Protein AF-A0A853BAR0-F1 (afdb_monomer_lite)

InterPro domains:
  IPR002347 Short-chain dehydrogenase/reductase SDR [PF13561] (18-52)
  IPR036291 NAD(P)-binding domain superfamily [SSF51735] (19-53)

Secondary structure (DSSP, 8-state):
----THHHHTTTSSSS-S---HHHHHHHHHTTTSGGGTT--S-----STTGGG-

Organism: NCBI:txid860233

Sequence (54 aa):
MPETEQDKLAAFDALPVELVQPSDISDAVLWPASDAARYVTGVALPVDAGFHVR

Structure (mmCIF, N/CA/C/O backbone):
data_AF-A0A853BAR0-F1
#
_entry.id   AF-A0A853BAR0-F1
#
loop_
_atom_site.group_PDB
_atom_site.id
_atom_site.type_symbol
_atom_site.label_atom_id
_atom_site.label_alt_id
_atom_site.label_comp_id
_atom_site.label_asym_id
_atom_site.label_entity_id
_atom_site.label_seq_id
_atom_site.pdbx_PDB_ins_code
_atom_site.Cartn_x
_atom_site.Cartn_y
_atom_site.Cartn_z
_atom_site.occupancy
_atom_site.B_iso_or_equiv
_atom_site.auth_seq_id
_atom_site.auth_comp_id
_atom_site.auth_asym_id
_atom_site.auth_atom_id
_atom_site.pdbx_PDB_model_num
ATOM 1 N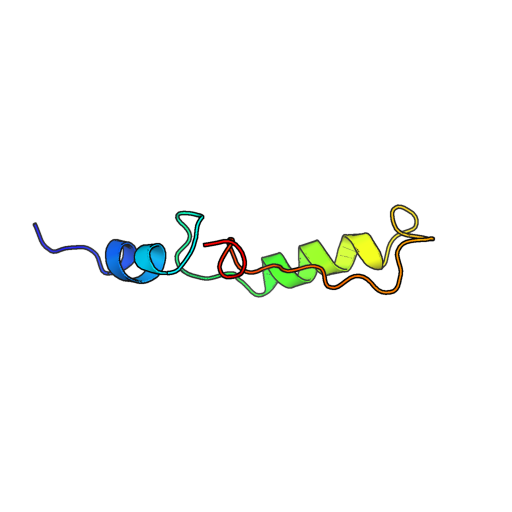 N . MET A 1 1 ? -30.484 7.919 22.487 1.00 52.59 1 MET A N 1
ATOM 2 C CA . MET A 1 1 ? -29.309 7.129 22.077 1.00 52.59 1 MET A CA 1
ATOM 3 C C . MET A 1 1 ? -28.144 8.098 22.092 1.00 52.59 1 MET A C 1
ATOM 5 O O . MET A 1 1 ? -28.239 9.060 21.338 1.00 52.59 1 MET A O 1
ATOM 9 N N . PRO A 1 2 ? -27.151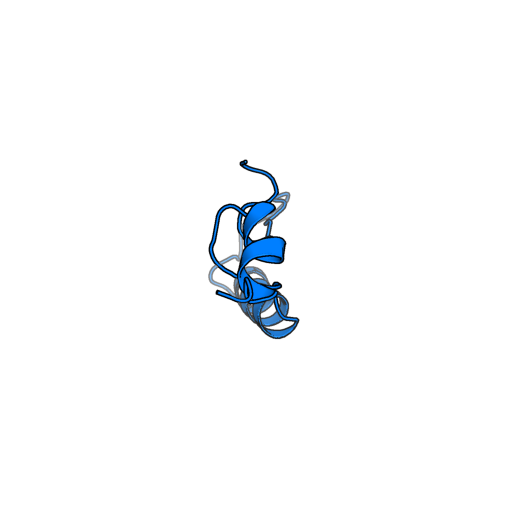 7.988 22.994 1.00 45.69 2 PRO A N 1
ATOM 10 C CA . PRO A 1 2 ? -25.950 8.780 22.813 1.00 45.69 2 PRO A CA 1
ATOM 11 C C . PRO A 1 2 ? -25.283 8.206 21.566 1.00 45.69 2 PRO A C 1
ATOM 13 O O . PRO A 1 2 ? -24.899 7.041 21.550 1.00 45.69 2 PRO A O 1
ATOM 16 N N . GLU A 1 3 ? -25.294 8.991 20.498 1.00 58.66 3 GLU A N 1
ATOM 17 C CA . GLU A 1 3 ? -24.434 8.820 19.335 1.00 58.66 3 GLU A CA 1
ATOM 18 C C . GLU A 1 3 ? -23.018 8.567 19.864 1.00 58.66 3 GLU A C 1
ATOM 20 O O . GLU A 1 3 ? -22.395 9.450 20.458 1.00 58.66 3 GLU A O 1
ATOM 25 N N . THR A 1 4 ? -22.565 7.320 19.779 1.00 62.25 4 THR A N 1
ATOM 26 C CA . THR A 1 4 ? -21.188 6.964 20.097 1.00 62.25 4 THR A CA 1
ATOM 27 C C . THR A 1 4 ? -20.302 7.724 19.125 1.00 62.25 4 THR A C 1
ATOM 29 O O . THR A 1 4 ? -20.572 7.733 17.930 1.00 62.25 4 THR A O 1
ATOM 32 N N . GLU A 1 5 ? -19.251 8.359 19.631 1.00 57.06 5 GLU A N 1
ATOM 33 C CA . GLU A 1 5 ? -18.267 9.15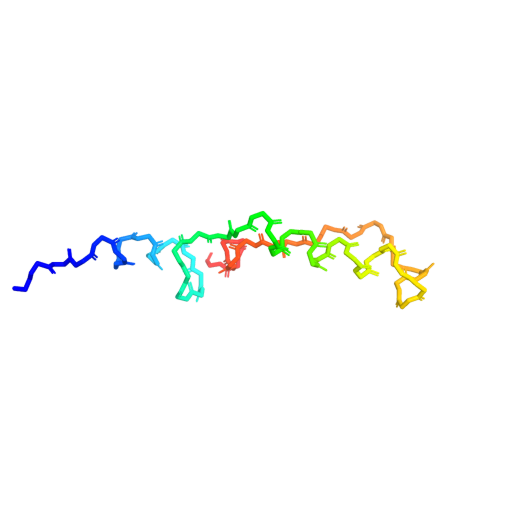5 18.878 1.00 57.06 5 GLU A CA 1
ATOM 34 C C . GLU A 1 5 ? -17.759 8.463 17.593 1.00 57.06 5 GLU A C 1
ATOM 36 O O . GLU A 1 5 ? -17.454 9.122 16.602 1.00 57.06 5 GLU A O 1
ATOM 41 N N . GLN A 1 6 ? -17.812 7.128 17.592 1.00 53.41 6 GLN A N 1
ATOM 42 C CA . GLN A 1 6 ? -17.625 6.214 16.462 1.00 53.41 6 GLN A CA 1
ATOM 43 C C . GLN A 1 6 ? -18.402 6.592 15.184 1.00 53.41 6 GLN A C 1
ATOM 45 O O . GLN A 1 6 ? -17.888 6.385 14.089 1.00 53.41 6 GLN A O 1
ATOM 50 N N . ASP A 1 7 ? -19.601 7.173 15.294 1.00 52.72 7 ASP A N 1
ATOM 51 C CA . ASP A 1 7 ? -20.437 7.542 14.136 1.00 52.72 7 ASP A CA 1
ATOM 52 C C . ASP A 1 7 ? -19.967 8.855 13.469 1.00 52.72 7 ASP A C 1
ATOM 54 O O . ASP A 1 7 ? -20.205 9.096 12.287 1.00 52.72 7 ASP A O 1
ATOM 58 N N . LYS A 1 8 ? -19.232 9.708 14.203 1.00 53.84 8 LYS A N 1
ATOM 59 C CA . LYS A 1 8 ? -18.764 11.014 13.701 1.00 53.84 8 LYS A CA 1
ATOM 60 C C . LYS A 1 8 ? -17.505 10.917 12.853 1.00 53.84 8 LYS A C 1
ATOM 62 O O . LYS A 1 8 ? -17.327 11.735 11.953 1.00 53.84 8 LYS A O 1
ATOM 67 N N . LEU A 1 9 ? -16.635 9.948 13.135 1.00 54.44 9 LEU A N 1
ATOM 68 C CA . LEU A 1 9 ? -15.374 9.782 12.408 1.00 54.44 9 LEU A CA 1
ATOM 69 C C . LEU A 1 9 ? -15.567 8.979 11.113 1.00 54.44 9 LEU A C 1
ATOM 71 O O . LEU A 1 9 ? -15.055 9.375 10.069 1.00 54.44 9 LEU A O 1
ATOM 75 N N . ALA A 1 10 ? -16.451 7.975 11.135 1.00 57.72 10 ALA A N 1
ATOM 76 C CA . ALA A 1 10 ? -16.858 7.225 9.943 1.00 57.72 10 ALA A CA 1
ATOM 77 C C . ALA A 1 10 ? -17.552 8.090 8.865 1.00 57.72 10 ALA A C 1
ATOM 79 O O . ALA A 1 10 ? -17.711 7.659 7.725 1.00 57.72 10 ALA A O 1
ATOM 80 N N . ALA A 1 11 ? -17.976 9.315 9.197 1.00 61.19 11 ALA A N 1
ATOM 81 C CA . ALA A 1 11 ? -18.621 10.222 8.251 1.00 61.19 11 ALA A CA 1
ATOM 82 C C . ALA A 1 11 ? -17.673 10.755 7.156 1.00 61.19 11 ALA A C 1
ATOM 84 O O . ALA A 1 11 ? -18.158 11.164 6.095 1.00 61.19 11 ALA A O 1
ATOM 85 N N . PHE A 1 12 ? -16.355 10.761 7.397 1.00 66.69 12 PHE A N 1
ATOM 86 C CA . PHE A 1 12 ? -15.356 11.297 6.463 1.00 66.69 12 PHE A CA 1
ATOM 87 C C . PHE A 1 12 ? -14.806 10.254 5.485 1.00 66.69 12 PHE A C 1
ATOM 89 O O . PHE A 1 12 ? -14.551 10.591 4.329 1.00 66.69 12 PHE A O 1
ATOM 96 N N . ASP A 1 13 ? -14.705 8.998 5.909 1.00 76.50 13 ASP A N 1
ATOM 97 C CA . ASP A 1 13 ? -14.110 7.927 5.115 1.00 76.50 13 ASP A CA 1
ATOM 98 C C . ASP A 1 13 ? -15.170 7.139 4.323 1.00 76.50 13 ASP A C 1
ATOM 100 O O . ASP A 1 13 ? -16.383 7.268 4.531 1.00 76.50 13 ASP A O 1
ATOM 104 N N . ALA A 1 14 ? -14.731 6.348 3.341 1.00 83.81 14 ALA A N 1
ATOM 105 C CA . ALA A 1 14 ? -15.625 5.457 2.593 1.00 83.81 14 ALA A CA 1
ATOM 106 C C . ALA A 1 14 ? -15.838 4.118 3.321 1.00 83.81 14 ALA A C 1
ATOM 108 O O . ALA A 1 14 ? -16.823 3.420 3.074 1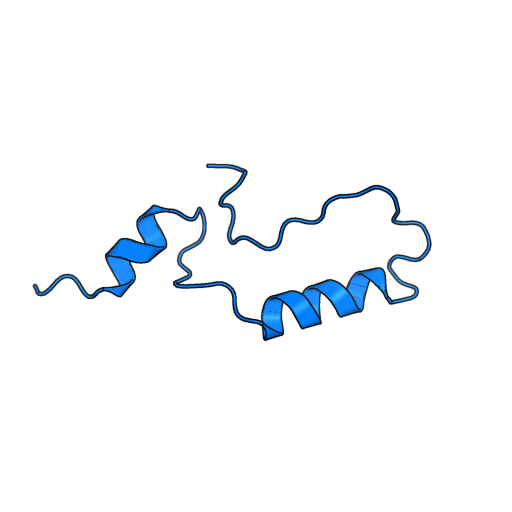.00 83.81 14 ALA A O 1
ATOM 109 N N . LEU A 1 15 ? -14.905 3.753 4.202 1.00 86.94 15 LEU A N 1
ATOM 110 C CA . LEU A 1 15 ? -14.942 2.537 5.003 1.00 86.94 15 LEU A CA 1
ATOM 111 C C . LEU A 1 15 ? -15.325 2.853 6.458 1.00 86.94 15 LEU A C 1
ATOM 113 O O . LEU A 1 15 ? -14.957 3.910 6.965 1.00 86.94 15 LEU A O 1
ATOM 117 N N . PRO A 1 16 ? -16.025 1.939 7.160 1.00 84.94 16 PRO A N 1
ATOM 118 C CA . PRO A 1 16 ? -16.434 2.135 8.549 1.00 84.94 16 PRO A CA 1
ATOM 119 C C . PRO A 1 16 ? -15.266 1.855 9.507 1.00 84.94 16 PRO A C 1
ATOM 121 O O . PRO A 1 16 ? -15.286 0.891 10.274 1.00 84.94 16 PRO A O 1
ATOM 124 N N . VAL A 1 17 ? -14.225 2.679 9.431 1.00 85.56 17 VAL A N 1
ATOM 125 C CA . VAL A 1 17 ? -13.077 2.658 10.340 1.00 85.56 17 VAL A CA 1
ATOM 126 C C . VAL A 1 17 ? -12.956 4.012 11.020 1.00 85.56 17 VAL A C 1
ATOM 128 O O . VAL A 1 17 ? -13.290 5.040 10.444 1.00 85.56 17 VAL A O 1
ATOM 131 N N . GLU A 1 18 ? -12.522 4.002 12.277 1.00 81.81 18 GLU A N 1
ATOM 132 C CA . GLU A 1 18 ? -12.369 5.231 13.055 1.00 81.81 18 GLU A CA 1
ATOM 133 C C . GLU A 1 18 ? -11.120 5.992 12.593 1.00 81.81 18 GLU A C 1
ATOM 135 O O . GLU A 1 18 ? -11.189 7.149 12.196 1.00 81.81 18 GLU A O 1
ATOM 140 N N . LEU A 1 19 ? -9.970 5.323 12.593 1.00 86.50 19 LEU A N 1
ATOM 141 C CA . LEU A 1 19 ? -8.711 5.904 12.151 1.00 86.50 19 LEU A CA 1
ATOM 142 C C . LEU A 1 19 ? -7.781 4.798 11.662 1.00 86.50 19 LEU A C 1
ATOM 144 O O . LEU A 1 19 ? -7.647 3.764 12.324 1.00 86.50 19 LEU A O 1
ATOM 148 N N . VAL A 1 20 ? -7.092 5.045 10.551 1.00 92.12 20 VAL A N 1
ATOM 149 C CA . VAL A 1 20 ? -6.002 4.182 10.080 1.00 92.12 20 VAL A CA 1
ATOM 150 C C . VAL A 1 20 ? -4.887 4.148 11.126 1.00 92.12 20 VAL A C 1
ATOM 152 O O . VAL A 1 20 ? -4.421 5.184 11.603 1.00 92.12 20 VAL A O 1
ATOM 155 N N . GLN A 1 21 ? -4.449 2.950 11.494 1.00 95.44 21 GLN A N 1
ATOM 156 C CA . GLN A 1 21 ? -3.433 2.738 12.515 1.00 95.44 21 GLN A CA 1
ATOM 157 C C . GLN A 1 21 ? -2.020 2.708 11.909 1.00 95.44 21 GLN A C 1
ATOM 159 O O . GLN A 1 21 ? -1.840 2.355 10.741 1.00 95.44 21 GLN A O 1
ATOM 164 N N . PRO A 1 22 ? -0.963 2.995 12.696 1.00 97.25 22 PRO A N 1
ATOM 165 C CA . PRO A 1 22 ? 0.422 2.866 12.229 1.00 97.25 22 PRO A CA 1
ATOM 166 C C . PRO A 1 22 ? 0.784 1.459 11.723 1.00 97.25 22 PRO A C 1
ATOM 168 O O . PRO A 1 22 ? 1.652 1.314 10.857 1.00 97.25 22 PRO A O 1
ATOM 171 N N . SER A 1 23 ? 0.125 0.422 12.251 1.00 97.56 23 SER A N 1
ATOM 172 C CA . SER A 1 23 ? 0.266 -0.958 11.776 1.00 97.56 23 SER A CA 1
ATOM 173 C C . SER A 1 23 ? -0.202 -1.114 10.334 1.00 97.56 23 SER A C 1
ATOM 175 O O . SER A 1 23 ? 0.504 -1.737 9.554 1.00 97.56 23 SER A O 1
ATOM 177 N N . ASP A 1 24 ? -1.306 -0.473 9.949 1.00 96.81 24 ASP A N 1
ATOM 178 C CA . ASP A 1 24 ? -1.868 -0.585 8.599 1.00 96.81 24 ASP A CA 1
ATOM 179 C C . ASP A 1 24 ? -0.912 0.008 7.553 1.00 96.81 24 ASP A C 1
ATOM 181 O O . ASP A 1 24 ? -0.734 -0.537 6.464 1.00 96.81 24 ASP A O 1
ATOM 185 N N . ILE A 1 25 ? -0.224 1.098 7.913 1.00 97.50 25 ILE A N 1
ATOM 186 C CA . ILE A 1 25 ? 0.828 1.693 7.080 1.00 97.50 25 ILE A CA 1
ATOM 187 C C . ILE A 1 25 ? 2.037 0.760 6.983 1.00 97.50 25 ILE A C 1
ATOM 189 O O . ILE A 1 25 ? 2.604 0.587 5.907 1.00 97.50 25 ILE A O 1
ATOM 193 N N . SER A 1 26 ? 2.438 0.146 8.096 1.00 98.12 26 SER A N 1
ATOM 194 C CA . SER A 1 26 ? 3.594 -0.759 8.131 1.00 98.12 26 SER A CA 1
ATOM 195 C C . SER A 1 26 ? 3.341 -2.028 7.311 1.00 98.12 26 SER A C 1
ATOM 197 O O . SER A 1 26 ? 4.207 -2.447 6.541 1.00 98.12 26 SER A O 1
ATOM 199 N N . ASP A 1 27 ? 2.135 -2.585 7.407 1.00 98.00 27 ASP A N 1
ATOM 200 C CA . ASP A 1 27 ? 1.690 -3.730 6.615 1.00 98.00 27 ASP A CA 1
ATOM 201 C C . ASP A 1 27 ? 1.628 -3.375 5.125 1.00 98.00 27 ASP A C 1
ATOM 203 O O . ASP A 1 27 ? 2.102 -4.138 4.279 1.00 98.00 27 ASP A O 1
ATOM 207 N N . ALA A 1 28 ? 1.132 -2.181 4.787 1.00 98.19 28 ALA A N 1
ATOM 208 C CA . ALA A 1 28 ? 1.147 -1.689 3.415 1.00 98.19 28 ALA A CA 1
ATOM 209 C C . ALA A 1 28 ? 2.572 -1.497 2.875 1.00 98.19 28 ALA A C 1
ATOM 211 O O . ALA A 1 28 ? 2.795 -1.767 1.700 1.00 98.19 28 ALA A O 1
ATOM 212 N N . VAL A 1 29 ? 3.536 -1.076 3.705 1.00 98.00 29 VAL A N 1
ATOM 213 C CA . VAL A 1 29 ? 4.959 -0.912 3.339 1.00 98.00 29 VAL A CA 1
ATOM 214 C C . VAL A 1 29 ? 5.668 -2.252 3.121 1.00 98.00 29 VAL A C 1
ATOM 216 O O . VAL A 1 29 ? 6.592 -2.326 2.306 1.00 98.00 29 VAL A O 1
ATOM 219 N N . LEU A 1 30 ? 5.231 -3.326 3.782 1.00 97.94 30 LEU A N 1
ATOM 220 C CA . LEU A 1 30 ? 5.820 -4.655 3.603 1.00 97.94 30 LEU A CA 1
ATOM 221 C C . LEU A 1 30 ? 5.714 -5.143 2.149 1.00 97.94 30 LEU A C 1
ATOM 223 O O . LEU A 1 30 ? 6.654 -5.738 1.624 1.00 97.94 30 LEU A O 1
ATOM 227 N N . TRP A 1 31 ? 4.594 -4.865 1.478 1.00 97.75 31 TRP A N 1
ATOM 228 C CA . TRP A 1 31 ? 4.380 -5.261 0.086 1.00 97.75 31 TRP A CA 1
ATOM 229 C C . TRP A 1 31 ? 5.358 -4.611 -0.919 1.00 97.75 31 TRP A C 1
ATOM 231 O O . TRP A 1 31 ? 6.059 -5.372 -1.595 1.00 97.75 31 TRP A O 1
ATOM 241 N N . PRO A 1 32 ? 5.478 -3.268 -1.038 1.00 97.44 32 PRO A N 1
ATOM 242 C CA . PRO A 1 32 ? 6.403 -2.618 -1.963 1.00 97.44 32 PRO A CA 1
ATOM 243 C C . PRO A 1 32 ? 7.871 -2.919 -1.643 1.00 97.44 32 PRO A C 1
ATOM 245 O O . PRO A 1 32 ? 8.705 -2.885 -2.541 1.00 97.44 32 PRO A O 1
ATOM 248 N N . ALA A 1 33 ? 8.192 -3.254 -0.390 1.00 97.88 33 ALA A N 1
ATOM 249 C CA . ALA A 1 33 ? 9.527 -3.686 0.014 1.00 97.88 33 ALA A CA 1
ATOM 250 C C . ALA A 1 33 ? 9.863 -5.143 -0.376 1.00 97.88 33 ALA A C 1
ATOM 252 O O . ALA A 1 33 ? 10.998 -5.577 -0.184 1.00 97.88 33 ALA A O 1
ATOM 253 N N . SER A 1 34 ? 8.900 -5.909 -0.897 1.00 98.31 34 SER A N 1
ATOM 254 C CA . SER A 1 34 ? 9.060 -7.331 -1.219 1.00 98.31 34 SER A CA 1
ATOM 255 C C . SER A 1 34 ? 9.269 -7.601 -2.714 1.00 98.31 34 SER A C 1
ATOM 257 O O . SER A 1 34 ? 8.938 -6.785 -3.578 1.00 98.31 34 SER A O 1
ATOM 259 N N . ASP A 1 35 ? 9.707 -8.822 -3.042 1.00 98.50 35 ASP A N 1
ATOM 260 C CA . ASP A 1 35 ? 9.832 -9.294 -4.431 1.00 98.50 35 ASP A CA 1
ATOM 261 C C . ASP A 1 35 ? 8.503 -9.282 -5.206 1.00 98.50 35 ASP A C 1
ATOM 263 O O . ASP A 1 35 ? 8.496 -9.226 -6.442 1.00 98.50 35 ASP A O 1
ATOM 267 N N . ALA A 1 36 ? 7.366 -9.309 -4.500 1.00 98.25 36 ALA A N 1
ATOM 268 C CA . ALA A 1 36 ? 6.040 -9.264 -5.109 1.00 98.25 36 ALA A CA 1
ATOM 269 C C . ALA A 1 36 ? 5.754 -7.924 -5.808 1.00 98.25 36 ALA A C 1
ATOM 271 O O . ALA A 1 36 ? 4.905 -7.868 -6.697 1.00 98.25 36 ALA A O 1
ATOM 272 N N . ALA A 1 37 ? 6.479 -6.863 -5.449 1.00 98.31 37 ALA A N 1
ATOM 273 C CA . ALA A 1 37 ? 6.321 -5.523 -5.997 1.00 98.31 37 ALA A CA 1
ATOM 274 C C . ALA A 1 37 ? 7.547 -5.049 -6.797 1.00 98.31 37 ALA A C 1
ATOM 276 O O . ALA A 1 37 ? 7.676 -3.860 -7.075 1.00 98.31 37 ALA A O 1
ATOM 277 N N . ARG A 1 38 ? 8.436 -5.961 -7.225 1.00 98.25 38 ARG A N 1
ATOM 278 C CA . ARG A 1 38 ? 9.759 -5.637 -7.806 1.00 98.25 38 ARG A CA 1
ATOM 279 C C . ARG A 1 38 ? 9.779 -4.696 -9.023 1.00 98.25 38 ARG A C 1
ATOM 281 O O . ARG A 1 38 ? 10.840 -4.203 -9.390 1.00 98.25 38 ARG A O 1
ATOM 288 N N . TYR A 1 39 ? 8.638 -4.475 -9.674 1.00 98.38 39 TYR A N 1
ATOM 289 C CA . TYR A 1 39 ? 8.497 -3.554 -10.811 1.00 98.38 39 TYR A CA 1
ATOM 290 C C . TYR A 1 39 ? 7.437 -2.467 -10.589 1.00 98.38 39 TYR A C 1
ATOM 292 O O . TYR A 1 39 ? 7.079 -1.755 -11.524 1.00 98.38 39 TYR A O 1
ATOM 300 N N . VAL A 1 40 ? 6.923 -2.334 -9.367 1.00 97.50 40 VAL A N 1
ATOM 301 C CA . VAL A 1 40 ? 5.978 -1.281 -8.998 1.00 97.50 40 VAL A CA 1
ATOM 302 C C . VAL A 1 40 ? 6.780 -0.031 -8.654 1.00 97.50 40 VAL A C 1
ATOM 304 O O . VAL A 1 40 ? 7.598 -0.028 -7.741 1.00 97.50 40 VAL A O 1
ATOM 307 N N . THR A 1 41 ? 6.568 1.040 -9.412 1.00 97.56 41 THR A N 1
ATOM 308 C CA . THR A 1 41 ? 7.257 2.319 -9.221 1.00 97.56 41 THR A CA 1
ATOM 309 C C . THR A 1 41 ? 6.380 3.475 -9.694 1.00 97.56 41 THR A C 1
ATOM 311 O O . THR A 1 41 ? 5.485 3.276 -10.514 1.00 97.56 41 THR A O 1
ATOM 314 N N . GLY A 1 42 ? 6.612 4.680 -9.165 1.00 97.12 42 GLY A N 1
ATOM 315 C CA . GLY A 1 42 ? 5.884 5.896 -9.553 1.00 97.12 42 GLY A CA 1
ATOM 316 C C . GLY A 1 42 ? 4.408 5.936 -9.141 1.00 97.12 42 GLY A C 1
ATOM 317 O O . GLY A 1 42 ? 3.673 6.795 -9.618 1.00 97.12 42 GLY A O 1
ATOM 318 N N . VAL A 1 43 ? 3.965 5.022 -8.274 1.00 97.25 43 VAL A N 1
ATOM 319 C CA . VAL A 1 43 ? 2.577 4.934 -7.804 1.00 97.25 43 VAL A CA 1
ATOM 320 C C . VAL A 1 43 ? 2.445 5.594 -6.435 1.00 97.25 43 VAL A C 1
ATOM 322 O O . VAL A 1 43 ? 3.216 5.302 -5.524 1.00 97.25 43 VAL A O 1
ATOM 325 N N . ALA A 1 44 ? 1.428 6.440 -6.278 1.00 96.31 44 ALA A N 1
ATOM 326 C CA . ALA A 1 44 ? 0.916 6.813 -4.966 1.00 96.31 44 ALA A CA 1
ATOM 327 C C . ALA A 1 44 ? -0.071 5.728 -4.512 1.00 9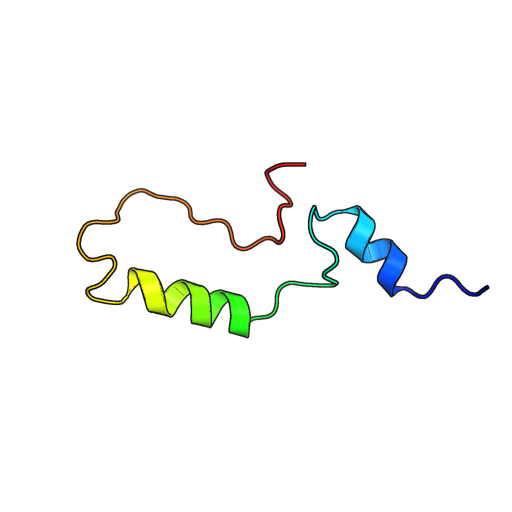6.31 44 ALA A C 1
ATOM 329 O O . ALA A 1 44 ? -1.090 5.518 -5.168 1.00 96.31 44 ALA A O 1
ATOM 330 N N . LEU A 1 45 ? 0.252 5.018 -3.428 1.00 96.50 45 LEU A N 1
ATOM 331 C CA . LEU A 1 45 ? -0.612 3.999 -2.830 1.00 96.50 45 LEU A CA 1
ATOM 332 C C . LEU A 1 45 ? -1.331 4.606 -1.612 1.00 96.50 45 LEU A C 1
ATOM 334 O O . LEU A 1 45 ? -0.718 4.685 -0.546 1.00 96.50 45 LEU A O 1
ATOM 338 N N . PRO A 1 46 ? -2.582 5.082 -1.750 1.00 95.56 46 PRO A N 1
ATOM 339 C CA . PRO A 1 46 ? -3.328 5.623 -0.622 1.00 95.56 46 PRO A CA 1
ATOM 340 C C . PRO A 1 46 ? -3.705 4.511 0.363 1.00 95.56 46 PRO A C 1
ATOM 342 O O . PRO A 1 46 ? -4.205 3.455 -0.027 1.00 95.56 46 PRO A O 1
ATOM 345 N N . VAL A 1 47 ? -3.468 4.777 1.647 1.00 96.25 47 VAL A N 1
ATOM 346 C CA . VAL A 1 47 ? -3.904 3.954 2.784 1.00 96.25 47 VAL A CA 1
ATOM 347 C C . VAL A 1 47 ? -4.659 4.881 3.728 1.00 96.25 47 VAL A C 1
ATOM 349 O O . VAL A 1 47 ? -4.111 5.404 4.692 1.00 96.25 47 VAL A O 1
ATOM 352 N N . ASP A 1 48 ? -5.894 5.192 3.354 1.00 93.38 48 ASP A N 1
ATOM 353 C CA . ASP A 1 48 ? -6.646 6.339 3.876 1.00 93.38 48 ASP A CA 1
ATOM 354 C C . ASP A 1 48 ? -8.132 6.030 4.097 1.00 93.38 48 ASP A C 1
ATOM 356 O O . ASP A 1 48 ? -8.952 6.939 4.123 1.00 93.38 48 ASP A O 1
ATOM 360 N N . ALA A 1 49 ? -8.497 4.747 4.151 1.00 93.94 49 ALA A N 1
ATOM 361 C CA . ALA A 1 49 ? -9.884 4.309 4.292 1.00 93.94 49 ALA A CA 1
ATOM 362 C C . ALA A 1 49 ? -10.867 4.860 3.229 1.00 93.94 49 ALA A C 1
ATOM 364 O O . ALA A 1 49 ? -12.084 4.871 3.430 1.00 93.94 49 ALA A O 1
ATOM 365 N N . GLY A 1 50 ? -10.360 5.255 2.056 1.00 92.00 50 GLY A N 1
ATOM 366 C CA . GLY A 1 50 ? -11.166 5.751 0.944 1.00 92.00 50 GLY A CA 1
ATOM 367 C C . GLY A 1 50 ? -11.477 7.247 1.003 1.00 92.00 50 GLY A C 1
ATOM 368 O O . GLY A 1 50 ? -12.362 7.703 0.280 1.00 92.00 50 GLY A O 1
ATOM 369 N N . PHE A 1 51 ? -10.739 8.012 1.806 1.00 89.81 51 PHE A N 1
ATOM 370 C CA . PHE A 1 51 ? -10.843 9.468 1.871 1.00 89.81 51 PHE A CA 1
ATOM 371 C C . PHE A 1 51 ? -10.708 10.147 0.491 1.00 89.81 51 PHE A C 1
ATOM 373 O O . PHE A 1 51 ? -11.474 11.052 0.170 1.00 89.81 51 PHE A O 1
ATOM 380 N N . HIS A 1 52 ? -9.789 9.69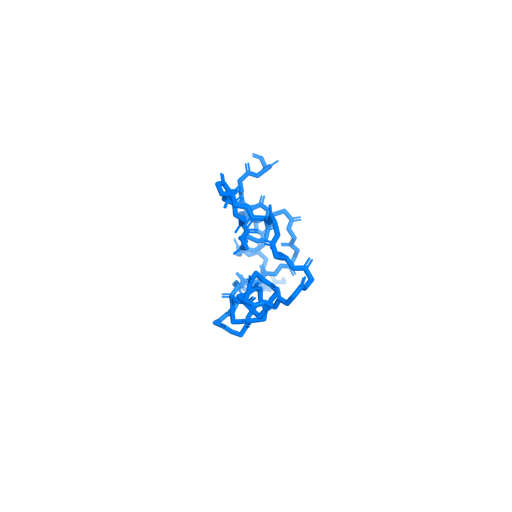2 -0.373 1.00 88.62 52 HIS A N 1
ATOM 381 C CA . HIS A 1 52 ? -9.566 10.302 -1.698 1.00 88.62 52 HIS A CA 1
ATOM 382 C C . HIS A 1 52 ? -10.597 9.947 -2.784 1.00 88.62 52 HIS A C 1
ATOM 384 O O . HIS A 1 52 ? -10.524 10.501 -3.882 1.00 88.62 52 HIS A O 1
ATOM 390 N N . VAL A 1 53 ? -11.515 9.008 -2.537 1.00 86.50 53 VAL A N 1
ATOM 391 C CA . VAL A 1 53 ? -12.461 8.506 -3.560 1.00 86.50 53 VAL A CA 1
ATOM 392 C C . VAL A 1 53 ? -13.927 8.819 -3.253 1.00 86.50 53 VAL A C 1
ATOM 394 O O . VAL A 1 53 ? -14.805 8.392 -4.005 1.00 86.50 53 VAL A O 1
ATOM 397 N N . ARG A 1 54 ? -14.186 9.536 -2.160 1.00 68.69 54 ARG A N 1
ATOM 398 C CA . ARG A 1 54 ? -15.519 9.964 -1.735 1.00 68.69 54 ARG A CA 1
ATOM 399 C C . ARG A 1 54 ? -15.976 11.246 -2.435 1.00 68.69 54 ARG A C 1
ATOM 401 O O . ARG A 1 54 ? -15.125 12.117 -2.714 1.00 68.69 54 ARG A O 1
#

Foldseek 3Di:
DPPDCQVVQCVQAPASDNFDDPVLVVVVVVCCVDPNNVPPDPDDDDPGRHNVPD

pLDDT: mean 85.17, std 16.69, range [45.69, 98.5]

Radius of gyration: 14.85 Å; chains: 1; bounding box: 39×21×34 Å